Protein AF-A0A232FA31-F1 (afdb_monomer_lite)

Organism: NCBI:txid543379

InterPro domains:
  IPR013783 Immunoglobulin-like fold [G3DSA:2.60.40.10] (2-69)
  IPR036179 Immunoglobulin-like domain superfamily [SSF48726] (12-63)

Sequence (80 aa):
MHCGKHGEVVGHSRWRIVGEQSLGIYNLNIRNASLSDDGDYQCQVGPYGRIKAIRTKAKLTVLCKYKHIQLRRILISQAR

pLDDT: mean 86.36, std 12.6, range [46.31, 97.31]

Structure (mmCIF, N/CA/C/O backbone):
data_AF-A0A232FA31-F1
#
_entry.id   AF-A0A232FA31-F1
#
loop_
_atom_site.group_PDB
_atom_site.id
_atom_site.type_symbol
_atom_site.label_atom_id
_atom_site.label_alt_id
_atom_site.label_comp_id
_atom_site.label_asym_id
_atom_site.label_entity_id
_atom_site.label_seq_id
_atom_site.pdbx_PDB_ins_code
_atom_site.Cartn_x
_atom_site.Cartn_y
_atom_site.Cartn_z
_atom_site.occupancy
_atom_site.B_iso_or_equiv
_atom_site.auth_seq_id
_atom_site.auth_comp_id
_atom_site.auth_asym_id
_atom_site.auth_atom_id
_atom_site.pdbx_PDB_model_num
ATOM 1 N N . MET A 1 1 ? 1.462 -10.128 -5.685 1.00 56.59 1 MET A N 1
ATOM 2 C CA . MET A 1 1 ? 0.345 -9.308 -6.200 1.00 56.59 1 MET A CA 1
ATOM 3 C C . MET A 1 1 ? 0.311 -9.488 -7.706 1.00 56.59 1 MET A C 1
ATOM 5 O O . MET A 1 1 ? 1.352 -9.316 -8.327 1.00 56.59 1 MET A O 1
ATOM 9 N N . HIS A 1 2 ? -0.815 -9.914 -8.275 1.00 58.38 2 HIS A N 1
ATOM 10 C CA . HIS A 1 2 ? -0.978 -10.043 -9.725 1.00 58.38 2 HIS A CA 1
ATOM 11 C C . HIS A 1 2 ? -1.840 -8.873 -10.211 1.00 58.38 2 HIS A C 1
ATOM 13 O O . HIS A 1 2 ? -2.953 -8.689 -9.711 1.00 58.38 2 HIS A O 1
ATOM 19 N N . CYS A 1 3 ? -1.299 -8.052 -11.113 1.00 59.53 3 CYS A N 1
ATOM 20 C CA . CYS A 1 3 ? -2.026 -6.942 -11.725 1.00 59.53 3 CYS A CA 1
ATOM 21 C C . CYS A 1 3 ? -2.917 -7.511 -12.839 1.00 59.53 3 CYS A C 1
ATOM 23 O O . CYS A 1 3 ? -2.414 -8.074 -13.808 1.00 59.53 3 CYS A O 1
ATOM 25 N N . GLY A 1 4 ? -4.231 -7.427 -12.661 1.00 60.88 4 GLY A N 1
ATOM 26 C CA . GLY A 1 4 ? -5.237 -7.729 -13.671 1.00 60.88 4 G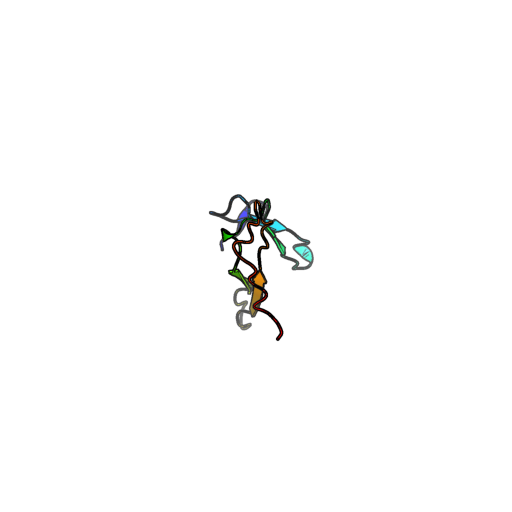LY A CA 1
ATOM 27 C C . GLY A 1 4 ? -5.371 -6.612 -14.712 1.00 60.88 4 GLY A C 1
ATOM 28 O O . GLY A 1 4 ? -4.640 -5.619 -14.711 1.00 60.88 4 GLY A O 1
ATOM 29 N N . LYS A 1 5 ? -6.333 -6.764 -15.630 1.00 63.66 5 LYS A N 1
ATOM 30 C CA . LYS A 1 5 ? -6.602 -5.764 -16.676 1.00 63.66 5 LYS A CA 1
ATOM 31 C C . LYS A 1 5 ? -6.998 -4.415 -16.044 1.00 63.66 5 LYS A C 1
ATOM 33 O O . LYS A 1 5 ? -7.647 -4.377 -15.005 1.00 63.66 5 LYS A O 1
ATOM 38 N N . HIS A 1 6 ? -6.598 -3.302 -16.666 1.00 73.56 6 HIS A N 1
ATOM 39 C CA . HIS A 1 6 ? -6.907 -1.932 -16.209 1.00 73.56 6 HIS A CA 1
ATOM 40 C C . HIS A 1 6 ? -6.453 -1.590 -14.771 1.00 73.56 6 HIS A C 1
ATOM 42 O O . HIS A 1 6 ? -7.109 -0.807 -14.071 1.00 73.56 6 HIS A O 1
ATOM 48 N N . GLY A 1 7 ? -5.333 -2.169 -14.322 1.00 79.44 7 GLY A N 1
ATOM 49 C CA . GLY A 1 7 ? -4.730 -1.851 -13.024 1.00 79.44 7 GLY A CA 1
ATOM 50 C C . GLY A 1 7 ? -5.469 -2.450 -11.826 1.00 79.44 7 GLY A C 1
ATOM 51 O O . GLY A 1 7 ? -5.276 -1.995 -10.702 1.00 79.44 7 GLY A O 1
ATOM 52 N N . GLU A 1 8 ? -6.346 -3.431 -12.031 1.00 86.38 8 GLU A N 1
ATOM 53 C CA . GLU A 1 8 ? -7.016 -4.136 -10.935 1.00 86.38 8 GLU A CA 1
ATOM 54 C C . GLU A 1 8 ? -6.057 -5.063 -10.197 1.00 86.38 8 GLU A C 1
ATOM 56 O O . GLU A 1 8 ? -5.218 -5.712 -10.811 1.00 86.38 8 GLU A O 1
ATOM 61 N N . VAL A 1 9 ? -6.177 -5.161 -8.873 1.00 88.38 9 VAL A N 1
ATOM 62 C CA . VAL A 1 9 ? -5.392 -6.126 -8.096 1.00 88.38 9 VAL A CA 1
ATOM 63 C C . VAL A 1 9 ? -6.276 -7.323 -7.768 1.00 88.38 9 VAL A C 1
ATOM 65 O O . VAL A 1 9 ? -7.265 -7.201 -7.043 1.00 88.38 9 VAL A O 1
ATOM 68 N N . VAL A 1 10 ? -5.925 -8.493 -8.307 1.00 86.12 10 VAL A N 1
ATOM 69 C CA . VAL A 1 10 ? -6.700 -9.728 -8.104 1.00 86.12 10 VAL A CA 1
ATOM 70 C C . VAL A 1 10 ? -6.797 -10.044 -6.610 1.00 86.12 10 VAL A C 1
ATOM 72 O O . VAL A 1 10 ? -5.789 -10.036 -5.907 1.00 86.12 10 VAL A O 1
ATOM 75 N N . GLY A 1 11 ? -8.014 -10.310 -6.126 1.00 86.38 11 GLY A N 1
ATOM 76 C CA . GLY A 1 11 ? -8.290 -10.584 -4.710 1.00 86.38 11 GLY A CA 1
ATOM 77 C C . GLY A 1 11 ? -8.394 -9.340 -3.817 1.00 86.38 11 GLY A C 1
ATOM 78 O O . GLY A 1 11 ? -8.706 -9.475 -2.639 1.00 86.38 11 GLY A O 1
ATOM 79 N N . HIS A 1 12 ? -8.193 -8.133 -4.358 1.00 88.81 12 HIS A N 1
ATOM 80 C CA . HIS A 1 12 ? -8.240 -6.880 -3.602 1.00 88.81 12 HIS A CA 1
ATOM 81 C C . HIS A 1 12 ? -9.108 -5.835 -4.320 1.00 88.81 12 HIS A C 1
ATOM 83 O O . HIS A 1 12 ? -8.608 -4.926 -4.977 1.00 88.81 12 HIS A O 1
ATOM 89 N N . SER A 1 13 ? -10.433 -5.925 -4.159 1.00 90.31 13 SER A N 1
ATOM 90 C CA . SER A 1 13 ? -11.409 -5.064 -4.860 1.00 90.31 13 SER A CA 1
ATOM 91 C C . SER A 1 13 ? -11.249 -3.560 -4.597 1.00 90.31 13 SER A C 1
ATOM 93 O O . SER A 1 13 ? -11.633 -2.736 -5.424 1.00 90.31 13 SER A O 1
ATOM 95 N N . ARG A 1 14 ? -10.668 -3.189 -3.451 1.00 94.31 14 ARG A N 1
ATOM 96 C CA . ARG A 1 14 ? -10.409 -1.794 -3.060 1.00 94.31 14 ARG A CA 1
ATOM 97 C C . ARG A 1 14 ? -9.087 -1.242 -3.595 1.00 94.31 14 ARG A C 1
ATOM 99 O O . ARG A 1 14 ? -8.819 -0.055 -3.416 1.00 94.31 14 ARG A O 1
ATOM 106 N N . TRP A 1 15 ? -8.243 -2.088 -4.180 1.00 93.62 15 TRP A N 1
ATOM 107 C CA . TRP A 1 15 ? -6.887 -1.739 -4.587 1.00 93.62 15 TRP A CA 1
ATOM 108 C C . TRP A 1 15 ? -6.811 -1.560 -6.102 1.00 93.62 15 TRP A C 1
ATOM 110 O O . TRP A 1 15 ? -7.347 -2.362 -6.869 1.00 93.62 15 TRP A O 1
ATOM 120 N N . ARG A 1 16 ? -6.116 -0.512 -6.542 1.00 92.56 16 ARG A N 1
ATOM 121 C CA . ARG A 1 16 ? -5.842 -0.238 -7.956 1.00 92.56 16 ARG A CA 1
ATOM 122 C C . ARG A 1 16 ? -4.400 0.211 -8.129 1.00 92.56 16 ARG A C 1
ATOM 124 O O . ARG A 1 16 ? -3.900 0.987 -7.322 1.00 92.56 16 ARG A O 1
ATOM 131 N N . ILE A 1 17 ? -3.754 -0.227 -9.198 1.00 92.38 17 ILE A N 1
ATOM 132 C CA . ILE A 1 17 ? -2.496 0.343 -9.668 1.00 92.38 17 ILE A CA 1
ATOM 133 C C . ILE A 1 17 ? -2.826 1.494 -10.618 1.00 92.38 17 ILE A C 1
ATOM 135 O O . ILE A 1 17 ? -3.525 1.307 -11.613 1.00 92.38 17 ILE A O 1
ATOM 139 N N . VAL A 1 18 ? -2.344 2.688 -10.287 1.00 92.44 18 VAL A N 1
ATOM 140 C CA . VAL A 1 18 ? -2.557 3.932 -11.040 1.00 92.44 18 VAL A CA 1
ATOM 141 C C . VAL A 1 18 ? -1.217 4.616 -11.317 1.00 92.44 18 VAL A C 1
ATOM 143 O O . VAL A 1 18 ? -0.224 4.304 -10.668 1.00 92.44 18 VAL A O 1
ATOM 146 N N . GLY A 1 19 ? -1.183 5.569 -12.247 1.00 91.44 19 GLY A N 1
ATOM 147 C CA . GLY A 1 19 ? 0.032 6.308 -12.607 1.00 91.44 19 GLY A CA 1
ATOM 148 C C . GLY A 1 19 ? 0.362 6.221 -14.094 1.00 91.44 19 GLY A C 1
ATOM 149 O O . GLY A 1 19 ? -0.289 5.499 -14.852 1.00 91.44 19 GLY A O 1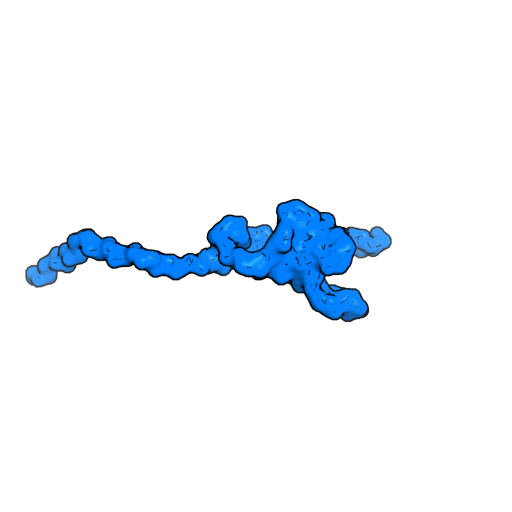
ATOM 150 N N . GLU A 1 20 ? 1.360 6.996 -14.509 1.00 91.69 20 GLU A N 1
ATOM 151 C CA . GLU A 1 20 ? 1.818 7.051 -15.894 1.00 91.69 20 GLU A CA 1
ATOM 152 C C . GLU A 1 20 ? 2.778 5.890 -16.195 1.00 91.69 20 GLU A C 1
ATOM 154 O O . GLU A 1 20 ? 3.984 5.947 -15.945 1.00 91.69 20 GLU A O 1
ATOM 159 N N . GLN A 1 21 ? 2.219 4.803 -16.727 1.00 87.38 21 GLN A N 1
ATOM 160 C CA . GLN A 1 21 ? 2.952 3.554 -16.962 1.00 87.38 21 GLN A CA 1
ATOM 161 C C . GLN A 1 21 ? 4.039 3.694 -18.036 1.00 87.38 21 GLN A C 1
ATOM 163 O O . GLN A 1 21 ? 5.062 3.017 -17.953 1.00 87.38 21 GLN A O 1
ATOM 168 N N . SER A 1 22 ? 3.853 4.604 -18.999 1.00 90.75 22 SER A N 1
ATOM 169 C CA . SER A 1 22 ? 4.859 4.973 -20.007 1.00 90.75 22 SER A CA 1
ATOM 170 C C . SER A 1 22 ? 6.135 5.542 -19.385 1.00 90.75 22 SER A C 1
ATOM 172 O O . SER A 1 22 ? 7.215 5.327 -19.926 1.00 90.75 22 SER A O 1
ATOM 174 N N . LEU A 1 23 ? 6.029 6.213 -18.234 1.00 93.19 23 LEU A N 1
ATOM 175 C CA . LEU A 1 23 ? 7.166 6.729 -17.465 1.00 93.19 23 LEU A CA 1
ATOM 176 C C . LEU A 1 23 ? 7.634 5.763 -16.366 1.00 93.19 23 LEU A C 1
ATOM 178 O O . LEU A 1 23 ? 8.497 6.105 -15.561 1.00 93.19 23 LEU A O 1
ATOM 182 N N . GLY A 1 24 ? 7.063 4.557 -16.300 1.00 87.88 24 GLY A N 1
ATOM 183 C CA . GLY A 1 24 ? 7.395 3.576 -15.271 1.00 87.88 24 GLY A CA 1
ATOM 184 C C . GLY A 1 24 ? 6.822 3.898 -13.887 1.00 87.88 24 GLY A C 1
ATOM 185 O O . GLY A 1 24 ? 7.317 3.375 -12.888 1.00 87.88 24 GLY A O 1
ATOM 186 N N . ILE A 1 25 ? 5.788 4.743 -13.801 1.00 90.44 25 ILE A N 1
ATOM 187 C CA . ILE A 1 25 ? 5.173 5.144 -12.532 1.00 90.44 25 ILE A CA 1
ATOM 188 C C . ILE A 1 25 ? 3.999 4.216 -12.211 1.00 90.44 25 ILE A C 1
ATOM 190 O O . ILE A 1 25 ? 2.976 4.219 -12.896 1.00 90.44 25 ILE A O 1
ATOM 194 N N . TYR A 1 26 ? 4.134 3.463 -11.118 1.00 91.56 26 TYR A N 1
ATOM 195 C CA . TYR A 1 26 ? 3.120 2.530 -10.625 1.00 91.56 26 TYR A CA 1
ATOM 196 C C . TYR A 1 26 ? 2.840 2.791 -9.145 1.00 91.56 26 TYR A C 1
ATOM 198 O O . TYR A 1 26 ? 3.608 2.399 -8.267 1.00 91.56 26 TYR A O 1
ATOM 206 N N . ASN A 1 27 ? 1.712 3.437 -8.868 1.00 93.19 27 ASN A N 1
ATOM 207 C CA . ASN A 1 27 ? 1.265 3.780 -7.526 1.00 93.19 27 ASN A CA 1
ATOM 208 C C . ASN A 1 27 ? 0.129 2.853 -7.092 1.00 93.19 27 ASN A C 1
ATOM 210 O O . ASN A 1 27 ? -0.841 2.657 -7.826 1.00 93.19 27 ASN A O 1
ATOM 214 N N . LEU A 1 28 ? 0.215 2.324 -5.872 1.00 93.81 28 LEU A N 1
ATOM 215 C CA . LEU A 1 28 ? -0.885 1.591 -5.255 1.00 93.81 28 LEU A CA 1
ATOM 216 C C . LEU A 1 28 ? -1.899 2.581 -4.667 1.00 93.81 28 LEU A C 1
ATOM 218 O O . LEU A 1 28 ? -1.594 3.323 -3.737 1.00 93.81 28 LEU A O 1
ATOM 222 N N . ASN A 1 29 ? -3.120 2.568 -5.190 1.00 94.94 29 ASN A N 1
ATOM 223 C CA . ASN A 1 29 ? -4.260 3.304 -4.662 1.00 94.94 29 ASN A CA 1
ATOM 224 C C . ASN A 1 29 ? -5.183 2.354 -3.885 1.00 94.94 29 ASN A C 1
ATOM 226 O O . ASN A 1 29 ? -5.749 1.430 -4.467 1.00 94.94 29 ASN A O 1
ATOM 230 N N . ILE A 1 30 ? -5.355 2.599 -2.584 1.00 95.69 30 ILE A N 1
ATOM 231 C CA . ILE A 1 30 ? -6.277 1.860 -1.708 1.00 95.69 30 ILE A CA 1
ATOM 232 C C . ILE A 1 30 ? -7.472 2.769 -1.406 1.00 95.69 30 ILE A C 1
ATOM 234 O O . ILE A 1 30 ? -7.329 3.784 -0.725 1.00 95.69 30 ILE A O 1
ATOM 238 N N . ARG A 1 31 ? -8.659 2.431 -1.920 1.00 95.06 31 ARG A N 1
ATOM 239 C CA . ARG A 1 31 ? -9.896 3.191 -1.667 1.00 95.06 31 ARG A CA 1
ATOM 240 C C . ARG A 1 31 ? -10.570 2.732 -0.378 1.00 95.06 31 ARG A C 1
ATOM 242 O O . ARG A 1 31 ? -10.586 1.541 -0.083 1.00 95.06 31 ARG A O 1
ATOM 249 N N . ASN A 1 32 ? -11.181 3.669 0.354 1.00 93.88 32 ASN A N 1
ATOM 250 C CA . ASN A 1 32 ? -11.874 3.405 1.622 1.00 93.88 32 ASN A CA 1
ATOM 251 C C . ASN A 1 32 ? -11.007 2.576 2.583 1.00 93.88 32 ASN A C 1
ATOM 253 O O . ASN A 1 32 ? -11.382 1.462 2.953 1.00 93.88 32 ASN A O 1
ATOM 257 N N . ALA A 1 33 ? -9.815 3.089 2.905 1.00 93.69 33 ALA A N 1
ATOM 258 C CA . ALA A 1 33 ? -8.862 2.418 3.785 1.00 93.69 33 ALA A CA 1
ATOM 259 C C . ALA A 1 33 ? -9.484 2.081 5.152 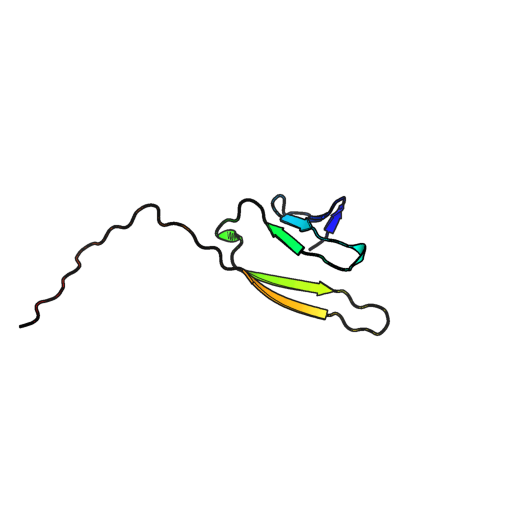1.00 93.69 33 ALA A C 1
ATOM 261 O O . ALA A 1 33 ? -10.334 2.801 5.677 1.00 93.69 33 ALA A O 1
ATOM 262 N N . SER A 1 34 ? -9.042 0.969 5.720 1.00 93.75 34 SER A N 1
ATOM 263 C CA . SER A 1 34 ? -9.516 0.389 6.971 1.00 93.75 34 SER A CA 1
ATOM 264 C C . SER A 1 34 ? -8.323 -0.060 7.810 1.00 93.75 34 SER A C 1
ATOM 266 O O . SER A 1 34 ? -7.215 -0.178 7.295 1.00 93.75 34 SER A O 1
ATOM 268 N N . LEU A 1 35 ? -8.537 -0.349 9.095 1.00 94.81 35 LEU A N 1
ATOM 269 C CA . LEU A 1 35 ? -7.452 -0.791 9.980 1.00 94.81 35 LEU A CA 1
ATOM 270 C C . LEU A 1 35 ? -6.760 -2.078 9.501 1.00 94.81 35 LEU A C 1
ATOM 272 O O . LEU A 1 35 ? -5.596 -2.280 9.815 1.00 94.81 35 LEU A O 1
ATOM 276 N N . SER A 1 36 ? -7.430 -2.923 8.707 1.00 94.50 36 SER A N 1
ATOM 277 C CA . SER A 1 36 ? -6.806 -4.118 8.123 1.00 94.50 36 SER A CA 1
ATOM 278 C C . SER A 1 36 ? -5.839 -3.816 6.974 1.00 94.50 36 SER A C 1
ATOM 280 O O . SER A 1 36 ? -5.180 -4.730 6.493 1.00 94.50 36 SER A O 1
ATOM 282 N N . ASP A 1 37 ? -5.787 -2.572 6.489 1.00 95.38 37 ASP A N 1
ATOM 283 C CA . ASP A 1 37 ? -4.807 -2.144 5.487 1.00 95.38 37 ASP A CA 1
ATOM 284 C C . ASP A 1 37 ? -3.479 -1.691 6.123 1.00 95.38 37 ASP A C 1
ATOM 286 O O . ASP A 1 37 ? -2.516 -1.469 5.390 1.00 95.38 37 ASP A O 1
ATOM 290 N N . ASP A 1 38 ? -3.403 -1.547 7.453 1.00 97.06 38 ASP A N 1
ATOM 291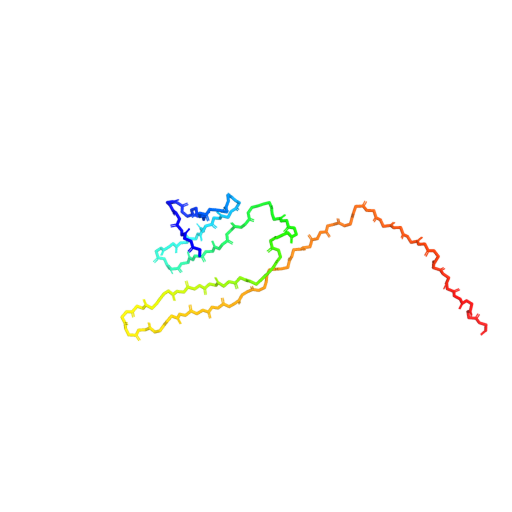 C CA . ASP A 1 38 ? -2.159 -1.222 8.163 1.00 97.06 38 ASP A CA 1
ATOM 292 C C . ASP A 1 38 ? -1.128 -2.342 7.968 1.00 97.06 38 ASP A C 1
ATOM 294 O O . ASP A 1 38 ? -1.422 -3.522 8.174 1.00 97.06 38 ASP A O 1
ATOM 298 N N . GLY A 1 39 ? 0.081 -1.993 7.530 1.00 96.81 39 GLY A N 1
ATOM 299 C CA . GLY A 1 39 ? 1.093 -3.001 7.252 1.00 96.81 39 GLY A CA 1
ATOM 300 C C . GLY A 1 39 ? 2.296 -2.519 6.458 1.00 96.81 39 GLY A C 1
ATOM 301 O O . GLY A 1 39 ? 2.471 -1.339 6.153 1.00 96.81 39 GLY A O 1
ATOM 302 N N . ASP A 1 40 ? 3.160 -3.477 6.137 1.00 96.81 40 ASP A N 1
ATOM 303 C CA . ASP A 1 40 ? 4.366 -3.275 5.343 1.00 96.81 40 ASP A CA 1
ATOM 304 C C . ASP A 1 40 ? 4.110 -3.634 3.877 1.00 96.81 40 ASP A C 1
ATOM 306 O O . ASP A 1 40 ? 3.790 -4.772 3.531 1.00 96.81 40 ASP A O 1
ATOM 310 N N . TYR A 1 41 ? 4.293 -2.653 3.004 1.00 95.12 41 TYR A N 1
ATOM 311 C CA . TYR A 1 41 ? 4.100 -2.756 1.566 1.00 95.12 41 TYR A CA 1
ATOM 312 C C . TYR A 1 41 ? 5.449 -2.770 0.858 1.00 95.12 41 TYR A C 1
ATOM 314 O O . TYR A 1 41 ? 6.451 -2.255 1.360 1.00 95.12 41 TYR A O 1
ATOM 322 N N . GLN A 1 42 ? 5.488 -3.370 -0.331 1.00 94.06 42 G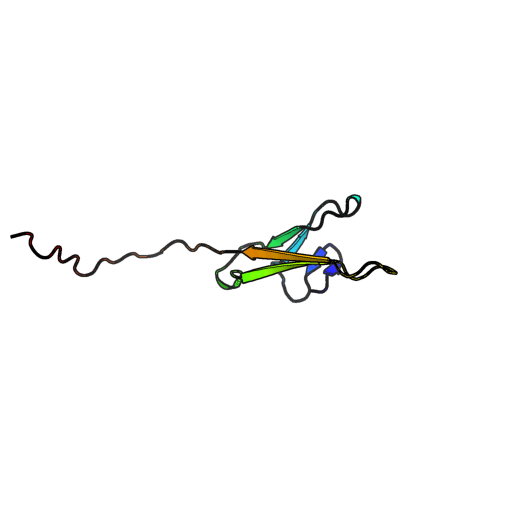LN A N 1
ATOM 323 C CA . GLN A 1 42 ? 6.690 -3.383 -1.155 1.00 94.06 42 GLN A CA 1
ATOM 324 C C . GLN A 1 42 ? 6.379 -3.021 -2.598 1.00 94.06 42 GLN A C 1
ATOM 326 O O . GLN A 1 42 ? 5.511 -3.636 -3.217 1.00 94.06 42 GLN A O 1
ATOM 331 N N . CYS A 1 43 ? 7.162 -2.095 -3.146 1.00 91.00 43 CYS A N 1
ATOM 332 C CA . CYS A 1 43 ? 7.290 -1.949 -4.588 1.00 91.00 43 CYS A CA 1
ATOM 333 C C . CYS A 1 43 ? 8.343 -2.951 -5.067 1.00 91.00 43 CYS A C 1
ATOM 335 O O . CYS A 1 43 ? 9.460 -2.976 -4.543 1.00 91.00 43 CYS A O 1
ATOM 337 N N . GLN A 1 44 ? 7.966 -3.818 -6.004 1.00 91.62 44 GLN A N 1
ATOM 338 C CA . GLN A 1 44 ? 8.817 -4.895 -6.497 1.00 91.62 44 GLN A CA 1
ATOM 339 C C . GLN A 1 44 ? 8.874 -4.838 -8.015 1.00 91.62 44 GLN A C 1
ATOM 341 O O . GLN A 1 44 ? 7.839 -4.821 -8.677 1.00 91.62 44 GLN A O 1
ATOM 346 N N . VAL A 1 45 ? 10.089 -4.875 -8.549 1.00 90.88 45 VAL A N 1
ATOM 347 C CA . VAL A 1 45 ? 10.342 -5.051 -9.977 1.00 90.88 45 VAL A CA 1
ATOM 348 C C . VAL A 1 45 ? 11.041 -6.393 -10.149 1.00 90.88 45 VAL A C 1
ATOM 350 O O . VAL A 1 45 ? 12.030 -6.679 -9.468 1.00 90.88 45 VAL A O 1
ATOM 353 N N . GLY A 1 46 ? 10.488 -7.242 -11.017 1.00 90.06 46 GLY A N 1
ATOM 354 C CA . GLY A 1 46 ? 11.084 -8.535 -11.348 1.00 90.06 46 GLY A CA 1
ATOM 355 C C . GLY A 1 46 ? 12.471 -8.380 -11.984 1.00 90.06 46 GLY A C 1
ATOM 356 O O . GLY A 1 46 ? 12.823 -7.293 -12.443 1.00 90.06 46 GLY A O 1
ATOM 357 N N . PRO A 1 47 ? 13.283 -9.447 -12.009 1.00 93.75 47 PRO A N 1
ATOM 358 C CA . PRO A 1 47 ? 14.556 -9.408 -12.716 1.00 93.75 47 PRO A CA 1
ATOM 359 C C . PRO A 1 47 ? 14.331 -9.192 -14.220 1.00 93.75 47 PRO A C 1
ATOM 361 O O . PRO A 1 47 ? 13.353 -9.686 -14.784 1.00 93.75 47 PRO A O 1
ATOM 364 N N . TYR A 1 48 ? 15.260 -8.494 -14.872 1.00 93.25 48 TYR A N 1
ATOM 365 C CA . TYR A 1 48 ? 15.244 -8.287 -16.321 1.00 93.25 48 TYR A CA 1
ATOM 366 C C . TYR A 1 48 ? 16.632 -8.552 -16.909 1.00 93.25 48 TYR A C 1
ATOM 368 O O . TYR A 1 48 ? 17.598 -7.839 -16.623 1.00 93.25 48 TYR A O 1
ATOM 376 N N . GLY A 1 49 ? 16.752 -9.615 -17.708 1.00 94.19 49 GLY A N 1
ATOM 377 C CA . GLY A 1 49 ? 18.039 -10.085 -18.218 1.00 94.19 49 GLY A CA 1
ATOM 378 C C . GLY A 1 49 ? 19.011 -10.410 -17.079 1.00 94.19 49 GLY A C 1
ATOM 379 O O . GLY A 1 49 ? 18.769 -11.316 -16.287 1.00 94.19 49 GLY A O 1
ATOM 380 N N . ARG A 1 50 ? 20.115 -9.655 -16.988 1.00 95.38 50 ARG A N 1
ATOM 381 C CA . ARG A 1 50 ? 21.132 -9.790 -15.924 1.00 95.38 50 ARG A CA 1
ATOM 382 C C . ARG A 1 50 ? 20.881 -8.888 -14.708 1.00 95.38 50 ARG A C 1
ATOM 384 O O . ARG A 1 50 ? 21.624 -8.965 -13.731 1.00 95.38 50 ARG A O 1
ATOM 391 N N . ILE A 1 51 ? 19.870 -8.022 -14.759 1.00 94.19 51 ILE A N 1
ATOM 392 C CA . ILE A 1 51 ? 19.546 -7.088 -13.679 1.00 94.19 51 ILE A CA 1
ATOM 393 C C . ILE A 1 51 ? 18.764 -7.840 -12.599 1.00 94.19 51 ILE A C 1
ATOM 395 O O . ILE A 1 51 ? 17.735 -8.462 -12.877 1.00 94.19 51 ILE A O 1
ATOM 399 N N . LYS A 1 52 ? 19.265 -7.789 -11.359 1.00 95.19 52 LYS A N 1
ATOM 400 C CA . LYS A 1 52 ? 18.603 -8.390 -10.193 1.00 95.19 52 LYS A CA 1
ATOM 401 C C . LYS A 1 52 ? 17.298 -7.654 -9.881 1.00 95.19 52 LYS A C 1
ATOM 403 O O . LYS A 1 52 ? 17.170 -6.463 -10.143 1.00 95.19 52 LYS A O 1
ATOM 408 N N . ALA A 1 53 ? 16.350 -8.364 -9.276 1.00 94.50 53 ALA A N 1
ATOM 409 C CA . ALA A 1 53 ? 15.095 -7.774 -8.824 1.00 94.50 53 ALA A CA 1
ATOM 410 C C . ALA A 1 53 ? 15.340 -6.623 -7.832 1.00 94.50 53 ALA A C 1
ATOM 412 O O . ALA A 1 53 ? 16.165 -6.748 -6.923 1.00 94.50 53 ALA A O 1
ATOM 413 N N . ILE A 1 54 ? 14.584 -5.536 -7.977 1.00 92.50 54 ILE A N 1
ATOM 414 C CA . ILE A 1 54 ? 14.635 -4.368 -7.090 1.00 92.50 54 ILE A CA 1
ATOM 415 C C . ILE A 1 54 ? 13.417 -4.413 -6.170 1.00 92.50 54 ILE A C 1
ATOM 417 O O . ILE A 1 54 ? 12.302 -4.705 -6.612 1.00 92.50 54 ILE A O 1
ATOM 421 N N . ARG A 1 55 ? 13.627 -4.148 -4.878 1.00 93.81 55 ARG A N 1
ATOM 422 C CA . ARG A 1 55 ? 12.568 -4.124 -3.865 1.00 93.81 55 ARG A CA 1
ATOM 423 C C . ARG A 1 55 ? 12.756 -2.935 -2.937 1.00 93.81 55 ARG A C 1
ATOM 425 O O . ARG A 1 55 ? 13.826 -2.785 -2.355 1.00 93.81 55 ARG A O 1
ATOM 432 N N . THR A 1 56 ? 11.690 -2.176 -2.730 1.00 93.44 56 THR A N 1
ATOM 433 C CA . THR A 1 56 ? 11.652 -1.067 -1.768 1.00 93.44 56 THR A CA 1
ATOM 434 C C . THR A 1 56 ? 10.472 -1.262 -0.832 1.00 93.44 56 THR A C 1
ATOM 436 O O . THR A 1 56 ? 9.387 -1.627 -1.283 1.00 93.44 56 THR A O 1
ATOM 439 N N . LYS A 1 57 ? 10.681 -1.042 0.469 1.00 94.94 57 LYS A N 1
ATOM 440 C CA . LYS A 1 57 ? 9.642 -1.169 1.498 1.00 94.94 57 LYS A CA 1
ATOM 441 C C . LYS A 1 57 ? 9.001 0.187 1.788 1.00 94.94 57 LYS A C 1
ATOM 443 O O . LYS A 1 57 ? 9.687 1.203 1.776 1.00 94.94 57 LYS A O 1
ATOM 448 N N . ALA A 1 58 ? 7.715 0.175 2.106 1.00 96.06 58 ALA A N 1
ATOM 449 C CA . ALA A 1 58 ? 6.973 1.311 2.633 1.00 96.06 58 ALA A CA 1
ATOM 450 C C . ALA A 1 58 ? 6.085 0.835 3.788 1.00 96.06 58 ALA A C 1
ATOM 452 O O . ALA A 1 58 ? 5.469 -0.224 3.688 1.00 96.06 58 ALA A O 1
ATOM 453 N N . LYS A 1 59 ? 6.004 1.612 4.871 1.00 97.31 59 LYS A N 1
ATOM 454 C CA . LYS A 1 59 ? 5.075 1.346 5.973 1.00 97.31 59 LYS A CA 1
ATOM 455 C C . LYS A 1 59 ? 3.807 2.165 5.760 1.00 97.31 59 LYS A C 1
ATOM 457 O O . LYS A 1 59 ? 3.890 3.386 5.645 1.00 97.31 59 LYS A O 1
ATOM 462 N N . LEU A 1 60 ? 2.655 1.504 5.715 1.00 96.62 60 LEU A N 1
ATOM 463 C CA . LEU A 1 60 ? 1.354 2.160 5.745 1.00 96.62 60 LEU A CA 1
ATOM 464 C C . LEU A 1 60 ? 0.778 2.025 7.151 1.00 96.62 60 LEU A C 1
ATOM 466 O O . LEU A 1 60 ? 0.495 0.914 7.588 1.00 96.62 60 LEU A O 1
ATOM 470 N N . THR A 1 61 ? 0.578 3.158 7.819 1.00 96.88 61 THR A N 1
ATOM 471 C CA . THR A 1 61 ? -0.112 3.220 9.110 1.00 96.88 61 THR A CA 1
ATOM 472 C C . THR A 1 61 ? -1.508 3.790 8.903 1.00 96.88 61 THR A C 1
ATOM 474 O O . THR A 1 61 ? -1.646 4.891 8.361 1.00 96.88 61 THR A O 1
ATOM 477 N N . VAL A 1 62 ? -2.547 3.078 9.339 1.00 95.94 62 VAL A N 1
ATOM 478 C CA . VAL A 1 62 ? -3.936 3.540 9.218 1.00 95.94 62 VAL A CA 1
ATOM 479 C C . VAL A 1 62 ? -4.427 4.058 10.560 1.00 95.94 62 VAL A C 1
ATOM 481 O O . VAL A 1 62 ? -4.568 3.322 11.532 1.00 95.94 62 VAL A O 1
ATOM 484 N N . LEU A 1 63 ? -4.738 5.350 10.606 1.00 93.69 63 LEU A N 1
ATOM 485 C CA . LEU A 1 63 ? -5.266 5.990 11.804 1.00 93.69 63 LEU A CA 1
ATOM 486 C C . LEU A 1 63 ? -6.793 5.869 11.835 1.00 93.69 63 LEU A C 1
ATOM 488 O O . LEU A 1 63 ? -7.471 6.188 10.857 1.00 93.69 63 LEU A O 1
ATOM 492 N N . CYS A 1 64 ? -7.347 5.450 12.973 1.00 89.19 64 CYS A N 1
ATOM 493 C CA . CYS A 1 64 ? -8.786 5.512 13.219 1.00 89.19 64 CYS A CA 1
ATOM 494 C C . CYS A 1 64 ? -9.143 6.718 14.093 1.00 89.19 64 CYS A C 1
ATOM 496 O O . CYS A 1 64 ? -8.355 7.176 14.920 1.00 89.19 64 CYS A O 1
ATOM 498 N N . LYS A 1 65 ? -10.364 7.230 13.918 1.00 87.19 65 LYS A N 1
ATOM 499 C CA . LYS A 1 65 ? -10.946 8.204 14.844 1.00 87.19 65 LYS A CA 1
ATOM 500 C C . LYS A 1 65 ? -11.600 7.457 16.001 1.00 87.19 65 LYS A C 1
ATOM 502 O O . LYS A 1 65 ? -12.379 6.529 15.778 1.00 87.19 65 LYS A O 1
ATOM 507 N N . TYR A 1 66 ? -11.319 7.887 17.226 1.00 85.12 66 TYR A N 1
ATOM 508 C CA . TYR A 1 66 ? -12.021 7.388 18.404 1.00 85.12 66 TYR A CA 1
ATOM 509 C C . TYR A 1 66 ? -13.503 7.757 18.317 1.00 85.12 66 TYR A C 1
ATOM 511 O O . TYR A 1 66 ? -13.844 8.910 18.060 1.00 85.12 66 TYR A O 1
ATOM 519 N N . LYS A 1 67 ? -14.388 6.779 18.534 1.00 85.44 67 LYS A N 1
ATOM 520 C CA . LYS A 1 67 ? -15.841 7.019 18.571 1.00 85.44 67 LYS A CA 1
ATOM 521 C C . LYS A 1 67 ? -16.324 7.477 19.944 1.00 85.44 67 LYS A C 1
ATOM 523 O O . LYS A 1 67 ? -17.289 8.222 20.035 1.00 85.44 67 LYS A O 1
ATOM 528 N N . HIS A 1 68 ? -15.664 7.021 21.004 1.00 85.38 68 HIS A N 1
ATOM 529 C CA . HIS A 1 68 ? -16.011 7.348 22.378 1.00 85.38 68 HIS A CA 1
ATOM 530 C C . HIS A 1 68 ? -14.753 7.283 23.240 1.00 85.38 68 HIS A C 1
ATOM 532 O O . HIS A 1 68 ? -14.007 6.306 23.172 1.00 85.38 68 HIS A O 1
ATOM 538 N N . ILE A 1 69 ? -14.520 8.318 24.040 1.00 84.56 69 ILE A N 1
ATOM 539 C CA . ILE A 1 69 ? -13.398 8.394 24.975 1.00 84.56 69 ILE A CA 1
ATOM 540 C C . ILE A 1 69 ? -14.008 8.518 26.367 1.00 84.56 69 ILE A C 1
ATOM 542 O O . ILE A 1 69 ? -14.698 9.493 26.649 1.00 84.56 69 ILE A O 1
ATOM 546 N N . GLN A 1 70 ? -13.771 7.531 27.235 1.00 85.94 70 GLN A N 1
ATOM 547 C CA . GLN A 1 70 ? -14.194 7.593 28.632 1.00 85.94 70 GLN A CA 1
ATOM 548 C C . GLN A 1 70 ? -12.973 7.579 29.544 1.00 85.94 70 GLN A C 1
ATOM 550 O O . GLN A 1 70 ? -12.251 6.587 29.613 1.00 85.94 70 GLN A O 1
ATOM 555 N N . LEU A 1 71 ? -12.786 8.660 30.294 1.00 82.19 71 LEU A N 1
ATOM 556 C CA . LEU A 1 71 ? -11.800 8.728 31.365 1.00 82.19 71 LEU A CA 1
ATOM 557 C C . LEU A 1 71 ? -12.451 8.203 32.648 1.00 82.19 71 LEU A C 1
ATOM 559 O O . LEU A 1 71 ? -13.398 8.800 33.160 1.00 82.19 71 LEU A O 1
ATOM 563 N N . ARG A 1 72 ? -11.971 7.072 33.173 1.00 79.56 72 ARG A N 1
ATOM 564 C CA . ARG A 1 72 ? -12.386 6.571 34.490 1.00 79.56 72 ARG A CA 1
ATOM 565 C C . ARG A 1 72 ? -11.259 6.817 35.484 1.00 79.56 72 ARG A C 1
ATOM 567 O O . ARG A 1 72 ? -10.193 6.235 35.346 1.00 79.56 72 ARG A O 1
ATOM 574 N N . ARG A 1 73 ? -11.537 7.667 36.483 1.00 72.00 73 ARG A N 1
ATOM 575 C CA . ARG A 1 73 ? -10.650 8.010 37.610 1.00 72.00 73 ARG A CA 1
ATOM 576 C C . ARG A 1 73 ? -9.276 8.544 37.181 1.00 72.00 73 ARG A C 1
ATOM 578 O O . ARG A 1 73 ? -8.265 7.876 37.363 1.00 72.00 73 ARG A O 1
ATOM 585 N N . ILE A 1 74 ? -9.223 9.800 36.729 1.00 68.00 74 ILE A N 1
ATOM 586 C CA . ILE A 1 74 ? -7.990 10.584 36.890 1.00 68.00 74 ILE A CA 1
ATOM 587 C C . ILE A 1 74 ? -7.916 10.950 38.374 1.00 68.00 74 ILE A C 1
ATOM 589 O O . ILE A 1 74 ? -8.391 12.000 38.799 1.00 68.00 74 ILE A O 1
ATOM 593 N N . LEU A 1 75 ? -7.396 10.035 39.190 1.00 62.69 75 LEU A N 1
ATOM 594 C CA . LEU A 1 75 ? -6.911 10.404 40.509 1.00 62.69 75 LEU A CA 1
ATOM 595 C C . LEU A 1 75 ? -5.575 11.095 40.267 1.00 62.69 75 LEU A C 1
ATOM 597 O O . LEU A 1 75 ? -4.539 10.445 40.174 1.00 62.69 75 LEU A O 1
ATOM 601 N N . ILE A 1 76 ? -5.607 12.420 40.133 1.00 64.75 76 ILE A N 1
ATOM 602 C CA . ILE A 1 76 ? -4.436 13.225 40.465 1.00 64.75 76 ILE A CA 1
ATOM 603 C C . ILE A 1 76 ? -4.293 13.017 41.973 1.00 64.75 76 ILE A C 1
ATOM 605 O O . ILE A 1 76 ? -4.975 13.666 42.765 1.00 64.75 76 ILE A O 1
ATOM 609 N N . SER A 1 77 ? -3.561 11.982 42.385 1.00 57.66 77 SER A N 1
ATOM 610 C CA . SER A 1 77 ? -3.287 11.743 43.794 1.00 57.66 77 SER A CA 1
ATOM 611 C C . SER A 1 77 ? -2.463 12.925 44.293 1.00 57.66 77 SER A C 1
ATOM 613 O O . SER A 1 77 ? -1.263 12.977 44.061 1.00 57.66 77 SER A O 1
ATOM 615 N N . GLN A 1 78 ? -3.167 13.896 44.878 1.00 56.31 78 GLN A N 1
ATOM 616 C CA . GLN A 1 78 ? -2.768 14.734 46.005 1.00 56.31 78 GLN A CA 1
ATOM 617 C C . GLN A 1 78 ? -1.261 15.038 46.056 1.00 56.31 78 GLN A C 1
ATOM 619 O O . GLN A 1 78 ? -0.493 14.284 46.651 1.00 56.31 78 GLN A O 1
ATOM 624 N N . ALA A 1 79 ? -0.855 16.175 45.484 1.00 46.31 79 ALA A N 1
ATOM 625 C CA . ALA A 1 79 ? 0.358 16.843 45.937 1.00 46.31 79 ALA A CA 1
ATOM 626 C C . ALA A 1 79 ? 0.076 17.354 47.357 1.00 46.31 79 ALA A C 1
ATOM 628 O O . ALA A 1 79 ? -0.785 18.216 47.542 1.00 46.31 79 ALA A O 1
ATOM 629 N N . ARG A 1 80 ? 0.724 16.736 48.342 1.00 54.50 80 ARG A N 1
ATOM 630 C CA . ARG A 1 80 ? 0.782 17.220 49.720 1.00 54.50 80 ARG A CA 1
ATOM 631 C C . ARG A 1 80 ? 2.032 18.065 49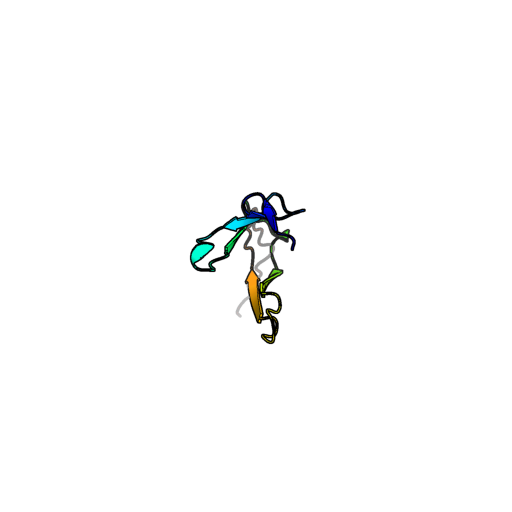.893 1.00 54.50 80 ARG A C 1
ATOM 633 O O . ARG A 1 80 ? 3.048 17.698 49.261 1.00 54.50 80 ARG A O 1
#

Radius of gyration: 21.2 Å; chains: 1; bounding box: 37×28×70 Å

Foldseek 3Di:
DDQDPQQDDPPQRQWGFDDDVVVPDTDIGGPPDDQVVFDKDWDWDPADDPRHIDIDIDGDGDDDDDPDDDDDDPCPPDDD

Secondary structure (DSSP, 8-state):
--B-GGGEETTEEEEEEES-GGGT--EEEESS--GGG-EEEEEEE--BTTBPPEEEEEEE-PPPPPS-------------